Protein AF-A0A2V8GB96-F1 (afdb_monomer_lite)

Sequence (149 aa):
MPDVRNLPKARPFSWSTYTLVPAAGQRVFTERVGASAFRPGTLGNVGWKGDELVAFRLHLPSRINFHNARQFDTNEPRSVERGNILTWEQRLTDRLDGVPVEIQVRMDCESILYRTLWLFAGAFTAAVLVLGLLTWLTVRRGARAEQQT

Structure (mmCIF, N/CA/C/O backbone):
data_AF-A0A2V8GB96-F1
#
_entry.id   AF-A0A2V8GB96-F1
#
loop_
_atom_site.group_PDB
_atom_site.id
_atom_site.type_symbol
_atom_site.label_atom_id
_atom_site.label_alt_id
_atom_site.label_comp_id
_atom_site.label_asym_id
_atom_site.label_entity_id
_atom_site.label_seq_id
_atom_site.pdbx_PDB_ins_code
_atom_site.Cartn_x
_atom_site.Cartn_y
_atom_site.Cartn_z
_atom_site.occupancy
_atom_site.B_iso_or_equiv
_atom_site.auth_seq_id
_atom_site.auth_comp_id
_atom_site.auth_asym_id
_atom_site.auth_atom_id
_atom_site.pdbx_PDB_model_num
ATOM 1 N N . MET A 1 1 ? -4.490 -23.177 -8.673 1.00 58.25 1 MET A N 1
ATOM 2 C CA . MET A 1 1 ? -3.282 -23.063 -7.824 1.00 58.25 1 MET A CA 1
ATOM 3 C C . MET A 1 1 ? -3.754 -22.790 -6.396 1.00 58.25 1 MET A C 1
ATOM 5 O O . MET A 1 1 ? -4.369 -21.750 -6.209 1.00 58.25 1 MET A O 1
ATOM 9 N N . PRO A 1 2 ? -3.586 -23.706 -5.427 1.00 77.81 2 PRO A N 1
ATOM 10 C CA . PRO A 1 2 ? -4.154 -23.539 -4.080 1.00 77.81 2 PRO A CA 1
ATOM 11 C C . PRO A 1 2 ? -3.315 -22.651 -3.139 1.00 77.81 2 PRO A C 1
ATOM 13 O O . PRO A 1 2 ? -3.837 -22.174 -2.139 1.00 77.81 2 PRO A O 1
ATOM 16 N N . ASP A 1 3 ? -2.038 -22.395 -3.457 1.00 81.88 3 ASP A N 1
ATOM 17 C CA . ASP A 1 3 ? -1.143 -21.529 -2.672 1.00 81.88 3 ASP A CA 1
ATOM 18 C C . ASP A 1 3 ? -0.570 -20.403 -3.544 1.00 81.88 3 ASP A C 1
ATOM 20 O O . ASP A 1 3 ? 0.180 -20.654 -4.494 1.00 81.88 3 ASP A O 1
ATOM 24 N N . VAL A 1 4 ? -0.905 -19.158 -3.196 1.00 76.00 4 VAL A N 1
ATOM 25 C CA . VAL A 1 4 ? -0.473 -17.947 -3.910 1.00 76.00 4 VAL A CA 1
ATOM 26 C C . VAL A 1 4 ? 1.042 -17.730 -3.848 1.00 76.00 4 VAL A C 1
ATOM 28 O O . VAL A 1 4 ? 1.617 -17.139 -4.755 1.00 76.00 4 VAL A O 1
ATOM 31 N N . ARG A 1 5 ? 1.735 -18.279 -2.843 1.00 80.25 5 ARG A N 1
ATOM 32 C CA . ARG A 1 5 ? 3.202 -18.176 -2.730 1.00 80.25 5 ARG A CA 1
ATOM 33 C C . ARG A 1 5 ? 3.927 -18.929 -3.843 1.00 80.25 5 ARG A C 1
ATOM 35 O O . ARG A 1 5 ? 5.084 -18.648 -4.133 1.00 80.25 5 ARG A O 1
ATOM 42 N N . ASN A 1 6 ? 3.248 -19.878 -4.486 1.00 84.62 6 ASN A N 1
ATOM 43 C CA . ASN A 1 6 ? 3.773 -20.592 -5.644 1.00 84.62 6 ASN A CA 1
ATOM 44 C C . ASN A 1 6 ? 3.426 -19.908 -6.971 1.00 84.62 6 ASN A C 1
ATOM 46 O O . ASN A 1 6 ? 3.920 -20.351 -8.004 1.00 84.62 6 ASN A O 1
ATOM 50 N N . LEU A 1 7 ? 2.608 -18.849 -6.966 1.00 81.88 7 LEU A N 1
ATOM 51 C CA . LEU A 1 7 ? 2.190 -18.138 -8.174 1.00 81.88 7 LEU A CA 1
ATOM 52 C C . LEU A 1 7 ? 3.385 -17.675 -9.031 1.00 81.88 7 LEU A C 1
ATOM 54 O O . LEU A 1 7 ? 3.365 -17.975 -10.223 1.00 81.88 7 LEU A O 1
ATOM 58 N N . PRO A 1 8 ? 4.476 -17.113 -8.464 1.00 83.69 8 PRO A N 1
ATOM 59 C CA . PRO A 1 8 ? 5.646 -16.708 -9.252 1.00 83.69 8 PRO A CA 1
ATOM 60 C C . PRO A 1 8 ? 6.369 -17.863 -9.965 1.00 83.69 8 PRO A C 1
ATOM 62 O O . PRO A 1 8 ? 7.159 -17.635 -10.875 1.00 83.69 8 PRO A O 1
ATOM 65 N N . LYS A 1 9 ? 6.117 -19.124 -9.581 1.00 83.62 9 LYS A N 1
ATOM 66 C CA . LYS A 1 9 ? 6.691 -20.298 -10.264 1.00 83.62 9 LYS A CA 1
ATOM 67 C C . LYS A 1 9 ? 6.008 -20.585 -11.603 1.00 83.62 9 LYS A C 1
ATOM 69 O O . LYS A 1 9 ? 6.571 -21.290 -12.437 1.00 83.62 9 LYS A O 1
ATOM 74 N N . ALA A 1 10 ? 4.799 -20.072 -11.820 1.00 83.88 10 ALA A N 1
ATOM 75 C CA . ALA A 1 10 ? 4.111 -20.193 -13.095 1.00 83.88 10 ALA A CA 1
ATOM 76 C C . ALA A 1 10 ? 4.606 -19.103 -14.059 1.00 83.88 10 ALA A C 1
ATOM 78 O O . ALA A 1 10 ? 4.584 -17.922 -13.724 1.00 83.88 10 ALA A O 1
ATOM 79 N N . ARG A 1 11 ? 4.992 -19.489 -15.284 1.00 81.00 11 ARG A N 1
ATOM 80 C CA . ARG A 1 11 ? 5.487 -18.573 -16.335 1.00 81.00 11 ARG A CA 1
ATOM 81 C C . ARG A 1 11 ? 4.690 -17.266 -16.512 1.00 81.00 11 ARG A C 1
ATOM 83 O O . ARG A 1 11 ? 5.333 -16.228 -16.610 1.00 81.00 11 ARG A O 1
ATOM 90 N N . PRO A 1 12 ? 3.341 -17.247 -16.541 1.00 81.25 12 PRO A N 1
ATOM 91 C CA . PRO A 1 12 ? 2.607 -15.987 -16.708 1.00 81.25 12 PRO A CA 1
ATOM 92 C C . PRO A 1 12 ? 2.720 -15.021 -15.516 1.00 81.25 12 PRO A C 1
ATOM 94 O O . PRO A 1 12 ? 2.367 -13.856 -15.656 1.00 81.25 12 PRO A O 1
ATOM 97 N N . PHE A 1 13 ? 3.214 -15.475 -14.361 1.00 81.50 13 PHE A N 1
ATOM 98 C CA . PHE A 1 13 ? 3.323 -14.691 -13.126 1.00 81.50 13 PHE A CA 1
ATOM 99 C C . PHE A 1 13 ? 4.760 -14.601 -12.591 1.00 81.50 13 PHE A C 1
ATOM 101 O O . PHE A 1 13 ? 4.992 -14.008 -11.542 1.00 81.50 13 PHE A O 1
ATOM 108 N N . SER A 1 14 ? 5.747 -15.153 -13.305 1.00 83.44 14 SER A N 1
ATOM 109 C CA . SER A 1 14 ? 7.155 -15.135 -12.882 1.00 83.44 14 SER A CA 1
ATOM 110 C C . SER A 1 14 ? 7.802 -13.752 -12.946 1.00 83.44 14 SER A C 1
ATOM 112 O O . SER A 1 14 ? 8.946 -13.580 -12.536 1.00 83.44 14 SER A O 1
ATOM 114 N N . TRP A 1 15 ? 7.081 -12.764 -13.473 1.00 84.25 15 TRP A N 1
ATOM 115 C CA . TRP A 1 15 ? 7.497 -11.368 -13.524 1.00 84.25 15 TRP A CA 1
ATOM 116 C C . TRP A 1 15 ? 7.315 -10.643 -12.183 1.00 84.25 15 TRP A C 1
ATOM 118 O O . TRP A 1 15 ? 7.710 -9.488 -12.079 1.00 84.25 15 TRP A O 1
ATOM 128 N N . SER A 1 16 ? 6.751 -11.285 -11.157 1.00 86.62 16 SER A N 1
ATOM 129 C CA . SER A 1 16 ? 6.484 -10.661 -9.857 1.00 86.62 16 SER A CA 1
ATOM 1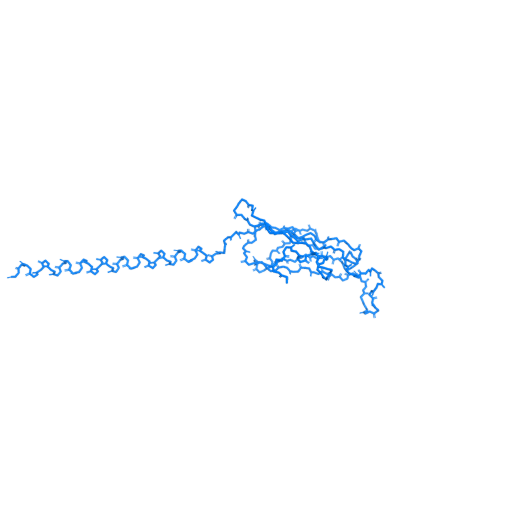30 C C . SER A 1 16 ? 6.621 -11.660 -8.712 1.00 86.62 16 SER A C 1
ATOM 132 O O . SER A 1 16 ? 6.056 -12.751 -8.781 1.00 86.62 16 SER A O 1
ATOM 134 N N . THR A 1 17 ? 7.306 -11.274 -7.637 1.00 88.56 17 THR A N 1
ATOM 135 C CA . THR A 1 17 ? 7.428 -12.082 -6.413 1.00 88.56 17 THR A CA 1
ATOM 136 C C . THR A 1 17 ? 6.917 -11.297 -5.216 1.00 88.56 17 THR A C 1
ATOM 138 O O . THR A 1 17 ? 7.246 -10.124 -5.070 1.00 88.56 17 THR A O 1
ATOM 141 N N . TYR A 1 18 ? 6.164 -11.959 -4.338 1.00 88.75 18 TYR A N 1
ATOM 142 C CA . TYR A 1 18 ? 5.486 -11.337 -3.203 1.00 88.75 18 TYR A CA 1
ATOM 143 C C . TYR A 1 18 ? 5.791 -12.087 -1.913 1.00 88.75 18 TYR A C 1
ATOM 145 O O . TYR A 1 18 ? 5.770 -13.321 -1.887 1.00 88.75 18 TYR A O 1
ATOM 153 N N . THR A 1 19 ? 5.981 -11.357 -0.821 1.00 89.69 19 THR A N 1
ATOM 154 C CA . THR A 1 19 ? 6.044 -11.928 0.525 1.00 89.69 19 THR A CA 1
ATOM 155 C C . THR A 1 19 ? 5.279 -11.061 1.511 1.00 89.69 19 THR A C 1
ATOM 157 O O . THR A 1 19 ? 5.302 -9.834 1.443 1.00 89.69 19 THR A O 1
ATOM 160 N N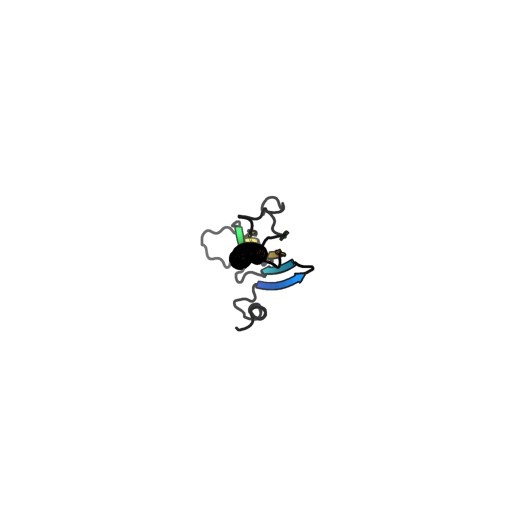 . LEU A 1 20 ? 4.610 -11.718 2.457 1.00 88.31 20 LEU A N 1
ATOM 161 C CA . LEU A 1 20 ? 3.905 -11.078 3.557 1.00 88.31 20 LEU A CA 1
ATOM 162 C C . LEU A 1 20 ? 4.342 -11.747 4.856 1.00 88.31 20 LEU A C 1
ATOM 164 O O . LEU A 1 20 ? 3.972 -12.892 5.123 1.00 88.31 20 LEU A O 1
ATOM 168 N N . VAL A 1 21 ? 5.139 -11.044 5.655 1.00 90.06 21 VAL A N 1
ATOM 169 C CA . VAL A 1 21 ? 5.731 -11.588 6.883 1.00 90.06 21 VAL A CA 1
ATOM 170 C C . VAL A 1 21 ? 5.285 -10.787 8.108 1.00 90.06 21 VAL A C 1
ATOM 172 O O . VAL A 1 21 ? 5.109 -9.571 8.020 1.00 90.06 21 VAL A O 1
ATOM 175 N N . PRO A 1 22 ? 5.046 -11.439 9.257 1.00 87.75 22 PRO A N 1
ATOM 176 C CA . PRO A 1 22 ? 4.854 -10.732 10.518 1.00 87.75 22 PRO A CA 1
ATOM 177 C C . PRO A 1 22 ? 6.183 -10.134 11.005 1.00 87.75 22 PRO A C 1
ATOM 179 O O . PRO A 1 22 ? 7.219 -10.791 10.933 1.00 87.75 22 PRO A O 1
ATOM 182 N N . ALA A 1 23 ? 6.154 -8.909 11.530 1.00 85.31 23 ALA A N 1
ATOM 183 C CA . ALA A 1 23 ? 7.303 -8.253 12.151 1.00 85.31 23 ALA A CA 1
ATOM 184 C C . ALA A 1 23 ? 6.846 -7.346 13.303 1.00 85.31 23 ALA A C 1
ATOM 186 O O . ALA A 1 23 ? 6.180 -6.345 13.063 1.00 85.31 23 ALA A O 1
ATOM 187 N N . ALA A 1 24 ? 7.204 -7.690 14.545 1.00 79.69 24 ALA A N 1
ATOM 188 C CA . ALA A 1 24 ? 7.009 -6.849 15.738 1.00 79.69 24 ALA A CA 1
ATOM 189 C C . ALA A 1 24 ? 5.606 -6.198 15.865 1.00 79.69 24 ALA A C 1
ATOM 191 O O . ALA A 1 24 ? 5.486 -5.001 16.105 1.00 79.69 24 ALA A O 1
ATOM 192 N N . GLY A 1 25 ? 4.534 -6.977 15.666 1.00 80.00 25 GLY A N 1
ATOM 193 C CA . GLY A 1 25 ? 3.148 -6.480 15.736 1.00 80.00 25 GLY A CA 1
ATOM 194 C C . GLY A 1 25 ? 2.612 -5.843 14.445 1.00 80.00 25 GLY A C 1
ATOM 195 O O . GLY A 1 25 ? 1.439 -5.489 14.383 1.00 80.00 25 GLY A O 1
ATOM 196 N N . GLN A 1 26 ? 3.428 -5.767 13.393 1.00 85.75 26 GLN A N 1
ATOM 197 C CA . GLN A 1 26 ? 3.069 -5.288 12.057 1.00 85.75 26 GLN A CA 1
ATOM 198 C C . GLN A 1 26 ? 3.157 -6.415 11.018 1.00 85.75 26 GLN A C 1
ATOM 200 O O . GLN A 1 26 ? 3.739 -7.479 11.253 1.00 85.75 26 GLN A O 1
ATOM 205 N N . ARG A 1 27 ? 2.599 -6.175 9.832 1.00 89.31 27 ARG A N 1
ATOM 206 C CA . ARG A 1 27 ? 2.832 -6.975 8.628 1.00 89.31 27 ARG A CA 1
ATOM 207 C C . ARG A 1 27 ? 3.733 -6.207 7.676 1.00 89.31 27 ARG A C 1
ATOM 209 O O . ARG A 1 27 ? 3.449 -5.061 7.339 1.00 89.31 27 ARG A O 1
ATOM 216 N N . VAL A 1 28 ? 4.793 -6.858 7.213 1.00 92.62 28 VAL A N 1
ATOM 217 C CA . VAL A 1 28 ? 5.659 -6.343 6.153 1.00 92.62 28 VAL A CA 1
ATOM 218 C C . VAL A 1 28 ? 5.266 -7.029 4.860 1.00 92.62 28 VAL A C 1
ATOM 220 O O . VAL A 1 28 ? 5.398 -8.248 4.728 1.00 92.62 28 VAL A O 1
ATOM 223 N N . PHE A 1 29 ? 4.757 -6.237 3.929 1.00 91.50 29 PHE A N 1
ATOM 224 C CA . PHE A 1 29 ? 4.523 -6.638 2.557 1.00 91.50 29 PHE A CA 1
ATOM 225 C C . PHE A 1 29 ? 5.701 -6.180 1.705 1.00 91.50 29 PHE A C 1
ATOM 227 O O . PHE A 1 29 ? 6.072 -5.004 1.727 1.00 91.50 29 PHE A O 1
ATOM 234 N N . THR A 1 30 ? 6.281 -7.107 0.954 1.00 93.00 30 THR A N 1
ATOM 235 C CA . THR A 1 30 ? 7.278 -6.793 -0.064 1.00 93.00 30 THR A CA 1
ATOM 236 C C . THR A 1 30 ? 6.899 -7.447 -1.376 1.00 93.00 30 THR A C 1
ATOM 238 O O . THR A 1 30 ? 6.578 -8.635 -1.420 1.00 93.00 30 THR A O 1
ATOM 241 N N . GLU A 1 31 ? 6.972 -6.667 -2.442 1.00 92.31 31 GLU A N 1
ATOM 242 C CA . GLU A 1 31 ? 6.788 -7.114 -3.810 1.00 92.31 31 GLU A CA 1
ATOM 243 C C . GLU A 1 31 ? 7.995 -6.676 -4.635 1.00 92.31 31 GLU A C 1
ATOM 245 O O . GLU A 1 31 ? 8.470 -5.547 -4.533 1.00 92.31 31 GLU A O 1
ATOM 250 N N . ARG A 1 32 ? 8.509 -7.591 -5.451 1.00 91.81 32 ARG A N 1
ATOM 251 C CA . ARG A 1 32 ? 9.530 -7.293 -6.448 1.00 91.81 32 ARG A CA 1
ATOM 252 C C . ARG A 1 32 ? 8.941 -7.562 -7.817 1.00 91.81 32 ARG A C 1
ATOM 254 O O . ARG A 1 32 ? 8.731 -8.721 -8.181 1.00 91.81 32 ARG A O 1
ATOM 261 N N . VAL A 1 33 ? 8.713 -6.495 -8.569 1.00 90.00 33 VAL A N 1
ATOM 262 C CA . VAL A 1 33 ? 8.332 -6.574 -9.977 1.00 90.00 33 VAL A CA 1
ATOM 263 C C . VAL A 1 33 ? 9.618 -6.717 -10.784 1.00 90.00 33 VAL A C 1
ATOM 265 O O . VAL A 1 33 ? 10.459 -5.822 -10.796 1.00 90.00 33 VAL A O 1
ATOM 268 N N . GLY A 1 34 ? 9.804 -7.879 -11.400 1.00 85.50 34 GLY A N 1
ATOM 269 C CA . GLY A 1 34 ? 10.948 -8.214 -12.239 1.00 85.50 34 GLY A CA 1
ATOM 270 C C . GLY A 1 34 ? 10.852 -7.633 -13.649 1.00 85.50 34 GLY A C 1
ATOM 271 O O . GLY A 1 34 ? 10.014 -6.781 -13.948 1.00 85.50 34 GLY A O 1
ATOM 272 N N . ALA A 1 35 ? 11.723 -8.111 -14.539 1.00 83.88 35 ALA A N 1
ATOM 273 C CA . ALA A 1 35 ? 11.832 -7.608 -15.905 1.00 83.88 35 ALA A CA 1
ATOM 274 C C . ALA A 1 35 ? 10.513 -7.700 -16.692 1.00 83.88 35 ALA A C 1
ATOM 276 O O . ALA A 1 35 ? 9.623 -8.498 -16.384 1.00 83.88 35 ALA A O 1
ATOM 277 N N . SER A 1 36 ? 10.368 -6.830 -17.690 1.00 81.12 36 SER A N 1
ATOM 278 C CA . SER A 1 36 ? 9.185 -6.816 -18.541 1.00 81.12 36 SER A CA 1
ATOM 279 C C . SER A 1 36 ? 9.194 -8.054 -19.430 1.00 81.12 36 SER A C 1
ATOM 281 O O . SER A 1 36 ? 10.252 -8.536 -19.833 1.00 81.12 36 SER A O 1
ATOM 283 N N . ALA A 1 37 ? 8.008 -8.572 -19.753 1.00 76.31 37 ALA A N 1
ATOM 284 C CA . ALA A 1 37 ? 7.882 -9.597 -20.787 1.00 76.31 37 ALA A CA 1
ATOM 285 C C . ALA A 1 37 ? 8.262 -9.045 -22.177 1.00 76.31 37 ALA A C 1
ATOM 287 O O . ALA A 1 37 ? 8.660 -9.804 -23.059 1.00 76.31 37 ALA A O 1
ATOM 288 N N . PHE A 1 38 ? 8.160 -7.725 -22.351 1.00 75.25 38 PHE A N 1
ATOM 289 C CA . PHE A 1 38 ? 8.532 -6.998 -23.559 1.00 75.25 38 PHE A CA 1
ATOM 290 C C . PHE A 1 38 ? 9.912 -6.357 -23.413 1.00 75.25 38 PHE A C 1
ATOM 292 O O . PHE A 1 38 ? 10.287 -5.920 -22.328 1.00 75.25 38 PHE A O 1
ATOM 299 N N . ARG A 1 39 ? 10.646 -6.283 -24.524 1.00 74.81 39 ARG A N 1
ATOM 300 C CA . ARG A 1 39 ? 11.986 -5.683 -24.609 1.00 74.81 39 ARG A CA 1
ATOM 301 C C . ARG A 1 39 ? 11.941 -4.319 -25.308 1.00 74.81 39 ARG A C 1
ATOM 303 O O . ARG A 1 39 ? 10.982 -4.057 -26.047 1.00 74.81 39 ARG A O 1
ATOM 310 N N . PRO A 1 40 ? 12.972 -3.475 -25.154 1.00 70.94 40 PRO A N 1
ATOM 311 C CA . PRO A 1 40 ? 13.082 -2.237 -25.919 1.00 70.94 40 PRO A CA 1
ATOM 312 C C . PRO A 1 40 ? 12.974 -2.529 -27.423 1.00 70.94 40 PRO A C 1
ATOM 314 O O . PRO A 1 40 ? 13.514 -3.523 -27.908 1.00 70.94 40 PRO A O 1
ATOM 317 N N . GLY A 1 41 ? 12.206 -1.719 -28.154 1.00 70.06 41 GLY A N 1
ATOM 318 C CA . GLY A 1 41 ? 11.977 -1.901 -29.595 1.00 70.06 41 GLY A CA 1
ATOM 319 C C . GLY A 1 41 ? 10.972 -2.995 -29.989 1.00 70.06 41 GLY A C 1
ATOM 320 O O . GLY A 1 41 ? 10.678 -3.136 -31.171 1.00 70.06 41 GLY A O 1
ATOM 321 N N . THR A 1 42 ? 10.405 -3.749 -29.036 1.00 71.31 42 THR A N 1
ATOM 322 C CA . THR A 1 42 ? 9.309 -4.709 -29.323 1.00 71.31 42 THR A CA 1
ATOM 323 C C . THR A 1 42 ? 7.920 -4.074 -29.307 1.00 71.31 42 THR A C 1
ATOM 325 O O . THR A 1 42 ? 6.941 -4.711 -29.694 1.00 71.31 42 THR A O 1
ATOM 328 N N . LEU A 1 43 ? 7.826 -2.818 -28.868 1.00 71.25 43 LEU A N 1
ATOM 329 C CA . LEU A 1 43 ? 6.603 -2.040 -28.969 1.00 71.25 43 LEU A CA 1
ATOM 330 C C . LEU A 1 43 ? 6.354 -1.712 -30.444 1.00 71.25 43 LEU A C 1
ATOM 332 O O . LEU A 1 43 ? 7.215 -1.141 -31.110 1.00 71.25 43 LEU A O 1
ATOM 336 N N . GLY A 1 44 ? 5.177 -2.079 -30.957 1.00 67.75 44 GLY A N 1
ATOM 337 C CA . GLY A 1 44 ? 4.737 -1.627 -32.276 1.00 67.75 44 GLY A CA 1
ATOM 338 C C . GLY A 1 44 ? 4.679 -0.098 -32.334 1.00 67.75 44 GLY A C 1
ATOM 339 O O . GLY A 1 44 ? 4.667 0.563 -31.296 1.00 67.75 44 GLY A O 1
ATOM 340 N N . ASN A 1 45 ? 4.626 0.477 -33.537 1.00 70.12 45 ASN A N 1
ATOM 341 C CA . ASN A 1 45 ? 4.555 1.928 -33.724 1.00 70.12 45 ASN A CA 1
ATOM 342 C C . ASN A 1 45 ? 3.176 2.476 -33.296 1.00 70.12 45 ASN A C 1
ATOM 344 O O . ASN A 1 45 ? 2.330 2.799 -34.123 1.00 70.12 45 ASN A O 1
ATOM 348 N N . VAL A 1 46 ? 2.934 2.513 -31.984 1.00 78.12 46 VAL A N 1
ATOM 349 C CA . VAL A 1 46 ? 1.695 2.971 -31.336 1.00 78.12 46 VAL A CA 1
ATOM 350 C C . VAL A 1 46 ? 1.811 4.416 -30.838 1.00 78.12 46 VAL A C 1
ATOM 352 O O . VAL A 1 46 ? 0.994 4.872 -30.045 1.00 78.12 46 VAL A O 1
ATOM 355 N N . GLY A 1 47 ? 2.841 5.142 -31.287 1.00 79.56 47 GLY A N 1
ATOM 356 C CA . GLY A 1 47 ? 3.094 6.531 -30.902 1.00 79.56 47 GLY A CA 1
ATOM 357 C C . GLY A 1 47 ? 3.708 6.720 -29.510 1.00 79.56 47 GLY A C 1
ATOM 358 O O . GLY A 1 47 ? 3.814 7.859 -29.063 1.00 79.56 47 GLY A O 1
ATOM 359 N N . TRP A 1 48 ? 4.117 5.641 -28.832 1.00 84.00 48 TRP A N 1
ATOM 360 C CA . TRP A 1 48 ? 4.845 5.719 -27.561 1.00 84.00 48 TRP A CA 1
ATOM 361 C C . TRP A 1 48 ? 6.311 6.080 -27.793 1.00 84.00 48 TRP A C 1
ATOM 363 O O . TRP A 1 48 ? 6.949 5.559 -28.709 1.00 84.00 48 TRP A O 1
ATOM 373 N N . LYS A 1 49 ? 6.840 6.969 -26.955 1.00 80.25 49 LYS A N 1
ATOM 374 C CA . LYS A 1 49 ? 8.203 7.507 -27.053 1.00 80.25 49 LYS A CA 1
ATOM 375 C C . LYS A 1 49 ? 9.175 6.854 -26.071 1.00 80.25 49 LYS A C 1
ATOM 377 O O . LYS A 1 49 ? 10.379 6.980 -26.252 1.00 80.25 49 LYS A O 1
ATOM 382 N N . GLY A 1 50 ? 8.665 6.155 -25.059 1.00 80.56 50 GLY A N 1
ATOM 383 C CA . GLY A 1 50 ? 9.437 5.557 -23.969 1.00 80.56 50 GLY A CA 1
ATOM 384 C C . GLY A 1 50 ? 9.507 6.432 -22.712 1.00 80.56 50 GLY A C 1
ATOM 385 O O . GLY A 1 50 ? 9.766 5.912 -21.627 1.00 80.56 50 GLY A O 1
ATOM 386 N N . ASP A 1 51 ? 9.218 7.729 -22.837 1.00 86.31 51 ASP A N 1
ATOM 387 C CA . ASP A 1 51 ? 9.165 8.685 -21.722 1.00 86.31 51 ASP A CA 1
ATOM 388 C C . ASP A 1 51 ? 7.868 8.610 -20.907 1.00 86.31 51 ASP A C 1
ATOM 390 O O . ASP A 1 51 ? 7.708 9.327 -19.919 1.00 86.31 51 ASP A O 1
ATOM 394 N N . GLU A 1 52 ? 6.924 7.763 -21.316 1.00 90.19 52 GLU A N 1
ATOM 395 C CA . GLU A 1 52 ? 5.694 7.536 -20.574 1.00 90.19 52 GLU A CA 1
ATOM 396 C C . GLU A 1 52 ? 5.982 6.934 -19.195 1.00 90.19 52 GLU A C 1
ATOM 398 O O . GLU A 1 52 ? 6.931 6.172 -19.002 1.00 90.19 52 GLU A O 1
ATOM 403 N N . LEU A 1 53 ? 5.117 7.236 -18.228 1.00 92.31 53 LEU A N 1
ATOM 404 C CA . LEU A 1 53 ? 5.209 6.673 -16.888 1.00 92.31 53 LEU A CA 1
ATOM 405 C C . LEU A 1 53 ? 4.414 5.375 -16.786 1.00 92.31 53 LEU A C 1
ATOM 407 O O . LEU A 1 53 ? 3.240 5.299 -17.152 1.00 92.31 53 LEU A O 1
ATOM 411 N N . VAL A 1 54 ? 5.052 4.364 -16.210 1.00 91.44 54 VAL A N 1
ATOM 412 C CA . VAL A 1 54 ? 4.410 3.130 -15.769 1.00 91.44 54 VAL A CA 1
ATOM 413 C C . VAL A 1 54 ? 4.209 3.227 -14.266 1.00 91.44 54 VAL A C 1
ATOM 415 O O . VAL A 1 54 ? 5.178 3.332 -13.514 1.00 91.44 54 VAL A O 1
ATOM 418 N N . ALA A 1 55 ? 2.950 3.172 -13.834 1.00 92.88 55 ALA A N 1
ATOM 419 C CA . ALA A 1 55 ? 2.576 3.286 -12.432 1.00 92.88 55 ALA A CA 1
ATOM 420 C C . ALA A 1 55 ? 2.064 1.951 -11.871 1.00 92.88 55 ALA A C 1
ATOM 422 O O . ALA A 1 55 ? 1.124 1.355 -12.399 1.00 92.88 55 ALA A O 1
ATOM 423 N N . PHE A 1 56 ? 2.641 1.514 -10.755 1.00 92.06 56 PHE A N 1
ATOM 424 C CA . PHE A 1 56 ? 2.162 0.397 -9.949 1.00 92.06 56 PHE A CA 1
ATOM 425 C C . PHE A 1 56 ? 1.401 0.957 -8.760 1.00 92.06 56 PHE A C 1
ATOM 427 O O . PHE A 1 56 ? 1.998 1.507 -7.835 1.00 92.06 56 PHE A O 1
ATOM 434 N N . ARG A 1 57 ? 0.074 0.838 -8.797 1.00 93.44 57 ARG A N 1
ATOM 435 C CA . ARG A 1 57 ? -0.798 1.301 -7.721 1.00 93.44 57 ARG A CA 1
ATOM 436 C C . ARG A 1 57 ? -1.238 0.126 -6.859 1.00 93.44 57 ARG A C 1
ATOM 438 O O . ARG A 1 57 ? -1.862 -0.808 -7.354 1.00 93.44 57 ARG A O 1
ATOM 445 N N . LEU A 1 58 ? -0.965 0.210 -5.564 1.00 92.25 58 LEU A N 1
ATOM 446 C CA . LEU A 1 58 ? -1.344 -0.786 -4.574 1.00 92.25 58 LEU A CA 1
ATOM 447 C C . LEU A 1 58 ? -2.357 -0.191 -3.599 1.00 92.25 58 LEU A C 1
ATOM 449 O O . LEU A 1 58 ? -2.106 0.846 -2.985 1.00 92.25 58 LEU A O 1
ATOM 453 N N . HIS A 1 59 ? -3.488 -0.871 -3.437 1.00 92.06 59 HIS A N 1
ATOM 454 C CA . HIS A 1 59 ? -4.493 -0.538 -2.435 1.00 92.06 59 HIS A CA 1
ATOM 455 C C . HIS A 1 59 ? -4.372 -1.499 -1.254 1.00 92.06 59 HIS A C 1
ATOM 457 O O . HIS A 1 59 ? -4.520 -2.712 -1.417 1.00 92.06 59 HIS A O 1
ATOM 463 N N . LEU A 1 60 ? -4.134 -0.961 -0.060 1.00 88.75 60 LEU A N 1
ATOM 464 C CA . LEU A 1 60 ? -3.926 -1.758 1.143 1.00 88.75 60 LEU A CA 1
ATOM 465 C C . LEU A 1 60 ? -5.156 -1.718 2.063 1.00 88.75 60 LEU A C 1
ATOM 467 O O . LEU A 1 60 ? -5.796 -0.676 2.212 1.00 88.75 60 LEU A O 1
ATOM 471 N N . PRO A 1 61 ? -5.517 -2.848 2.697 1.00 84.69 61 PRO A N 1
ATOM 472 C CA . PRO A 1 61 ? -6.702 -2.938 3.552 1.00 84.69 61 PRO A CA 1
ATOM 473 C C . PRO A 1 61 ? -6.461 -2.457 4.995 1.00 84.69 61 PRO A C 1
ATOM 475 O O . PRO A 1 61 ? -7.348 -2.591 5.835 1.00 84.69 61 PRO A O 1
ATOM 478 N N . SER A 1 62 ? -5.266 -1.951 5.312 1.00 84.50 62 SER A N 1
ATOM 479 C CA . SER A 1 62 ? -4.854 -1.581 6.670 1.00 84.50 62 SER A CA 1
ATOM 480 C C . SER A 1 62 ? -4.073 -0.268 6.675 1.00 84.50 62 SER A C 1
ATOM 482 O O . SER A 1 62 ? -3.629 0.212 5.628 1.00 84.50 62 SER A O 1
ATOM 484 N N . ARG A 1 63 ? -3.904 0.309 7.867 1.00 86.38 63 ARG A N 1
ATOM 485 C CA . ARG A 1 63 ? -3.119 1.525 8.076 1.00 86.38 63 ARG A CA 1
ATOM 486 C C . ARG A 1 63 ? -1.662 1.274 7.696 1.00 86.38 63 ARG A C 1
ATOM 488 O O . ARG A 1 63 ? -1.052 0.300 8.136 1.00 86.38 63 ARG A O 1
ATOM 495 N N . ILE A 1 64 ? -1.114 2.178 6.891 1.00 89.88 64 ILE A N 1
ATOM 496 C CA . ILE A 1 64 ? 0.275 2.142 6.435 1.00 89.88 64 ILE A CA 1
ATOM 497 C C . ILE A 1 64 ? 1.135 2.920 7.429 1.00 89.88 64 ILE A C 1
ATOM 499 O O . ILE A 1 64 ? 0.889 4.099 7.677 1.00 89.88 64 ILE A O 1
ATOM 503 N N . ASN A 1 65 ? 2.156 2.263 7.973 1.00 90.19 65 ASN A N 1
ATOM 504 C CA . ASN A 1 65 ? 3.107 2.866 8.909 1.00 90.19 65 ASN A CA 1
ATOM 505 C C . ASN A 1 65 ? 4.420 3.260 8.227 1.00 90.19 65 ASN A C 1
ATOM 507 O O . ASN A 1 65 ? 5.103 4.174 8.677 1.00 90.19 65 ASN A O 1
ATOM 511 N N . PHE A 1 66 ? 4.788 2.558 7.155 1.00 92.25 66 PHE A N 1
ATOM 512 C CA . PHE A 1 66 ? 5.983 2.840 6.366 1.00 92.25 66 PHE A CA 1
ATOM 513 C C . PHE A 1 66 ? 5.797 2.358 4.932 1.00 92.25 66 PHE A C 1
ATOM 515 O O . PHE A 1 66 ? 5.208 1.299 4.715 1.00 92.25 66 PHE A O 1
ATOM 522 N N . HIS A 1 67 ? 6.377 3.074 3.972 1.00 94.44 67 HIS A N 1
ATOM 523 C CA . HIS A 1 67 ? 6.547 2.607 2.602 1.00 94.44 67 HIS A CA 1
ATOM 524 C C . HIS A 1 67 ? 7.810 3.193 1.969 1.00 94.44 67 HIS A C 1
ATOM 526 O O . HIS A 1 67 ? 8.306 4.233 2.398 1.00 94.44 67 HIS A O 1
ATOM 532 N N . ASN A 1 68 ? 8.301 2.554 0.909 1.00 95.25 68 ASN A N 1
ATOM 533 C CA . ASN A 1 68 ? 9.446 3.041 0.136 1.00 95.25 68 ASN A CA 1
ATOM 534 C C . ASN A 1 68 ? 9.060 3.816 -1.142 1.00 95.25 68 ASN A C 1
ATOM 536 O O . ASN A 1 68 ? 9.948 4.161 -1.914 1.00 95.25 68 ASN A O 1
ATOM 540 N N . ALA A 1 69 ? 7.769 4.085 -1.382 1.00 93.44 69 ALA A N 1
ATOM 541 C CA . ALA A 1 69 ? 7.322 4.855 -2.548 1.00 93.44 69 ALA A CA 1
ATOM 542 C C . ALA A 1 69 ? 7.915 6.276 -2.569 1.00 93.44 69 ALA A C 1
ATOM 544 O O . ALA A 1 69 ? 7.855 7.006 -1.573 1.00 93.44 69 ALA A O 1
ATOM 545 N N . ARG A 1 70 ? 8.453 6.663 -3.727 1.00 92.25 70 ARG A N 1
ATOM 546 C CA . ARG A 1 70 ? 9.091 7.957 -3.991 1.00 92.25 70 ARG A CA 1
ATOM 547 C C . ARG A 1 70 ? 8.384 8.657 -5.145 1.00 92.25 70 ARG A C 1
ATOM 549 O O . ARG A 1 70 ? 7.811 8.001 -6.012 1.00 92.25 70 ARG A O 1
ATOM 556 N N . GLN A 1 71 ? 8.399 9.982 -5.137 1.00 90.19 71 GLN A N 1
ATOM 557 C CA . GLN A 1 71 ? 7.963 10.773 -6.282 1.00 90.19 71 GLN A CA 1
ATOM 558 C C . GLN A 1 71 ? 8.977 10.629 -7.417 1.00 90.19 71 GLN A C 1
ATOM 560 O O . GLN A 1 71 ? 10.179 10.699 -7.171 1.00 90.19 71 GLN A O 1
ATOM 565 N N . PHE A 1 72 ? 8.489 10.452 -8.644 1.00 87.94 72 PHE A N 1
ATOM 566 C CA . PHE A 1 72 ? 9.343 10.239 -9.808 1.00 87.94 72 PHE A CA 1
ATOM 567 C C . PHE A 1 72 ? 10.265 11.438 -10.102 1.00 87.94 72 PHE A C 1
ATOM 569 O O . PHE A 1 72 ? 11.464 11.250 -10.280 1.00 87.94 72 PHE A O 1
ATOM 576 N N . ASP A 1 73 ? 9.733 12.664 -10.080 1.00 87.50 73 ASP A N 1
ATOM 577 C CA . ASP A 1 73 ? 10.497 13.860 -10.470 1.00 87.50 73 ASP A CA 1
ATOM 578 C C . ASP A 1 73 ? 11.467 14.359 -9.388 1.00 87.50 73 ASP A C 1
ATOM 580 O O . ASP A 1 73 ? 12.548 14.857 -9.693 1.00 87.50 73 ASP A O 1
ATOM 584 N N . THR A 1 74 ? 11.079 14.257 -8.115 1.00 89.31 74 THR A N 1
ATOM 585 C CA . THR A 1 74 ? 11.795 14.891 -6.991 1.00 89.31 74 THR A CA 1
ATOM 586 C C . THR A 1 74 ? 12.551 13.899 -6.113 1.00 89.31 74 THR A C 1
ATOM 588 O O . THR A 1 74 ? 13.355 14.312 -5.283 1.00 89.31 74 THR A O 1
ATOM 591 N N . ASN A 1 75 ? 12.295 12.594 -6.259 1.00 88.88 75 ASN A N 1
ATOM 592 C CA . ASN A 1 75 ? 12.797 11.536 -5.377 1.00 88.88 75 ASN A CA 1
ATOM 593 C C . ASN A 1 75 ? 12.463 11.745 -3.878 1.00 88.88 75 ASN A C 1
ATOM 595 O O . ASN A 1 75 ? 13.060 11.142 -2.978 1.00 88.88 75 ASN A O 1
ATOM 599 N N . GLU A 1 76 ? 11.466 12.576 -3.582 1.00 90.88 76 GLU A N 1
ATOM 600 C CA . GLU A 1 76 ? 10.971 12.774 -2.224 1.00 90.88 76 GLU A CA 1
ATOM 601 C C . GLU A 1 76 ? 10.043 11.626 -1.805 1.00 90.88 76 GLU A C 1
ATOM 603 O O . GLU A 1 76 ? 9.434 10.973 -2.664 1.00 90.88 76 GLU A O 1
ATOM 608 N N . PRO A 1 77 ? 9.902 11.339 -0.495 1.00 90.69 77 PRO A N 1
ATOM 609 C CA . PRO A 1 77 ? 8.892 10.408 -0.014 1.00 90.69 77 PRO A CA 1
ATOM 610 C C . PRO A 1 77 ? 7.510 10.807 -0.539 1.00 90.69 77 PRO A C 1
ATOM 612 O O . PRO A 1 77 ? 7.068 11.949 -0.396 1.00 90.69 77 PRO A O 1
ATOM 615 N N . ARG A 1 78 ? 6.817 9.863 -1.174 1.00 91.56 78 ARG A N 1
ATOM 616 C CA . ARG A 1 78 ? 5.463 10.105 -1.673 1.00 91.56 78 ARG A CA 1
ATOM 617 C C . ARG A 1 78 ? 4.466 10.105 -0.511 1.00 91.56 78 ARG A C 1
ATOM 619 O O . ARG A 1 78 ? 4.651 9.389 0.464 1.00 91.56 78 ARG A O 1
ATOM 626 N N . SER A 1 79 ? 3.406 10.902 -0.590 1.00 88.94 79 SER A N 1
ATOM 627 C CA . SER A 1 79 ? 2.312 10.828 0.382 1.00 88.94 79 SER A CA 1
ATOM 628 C C . SER A 1 79 ? 1.373 9.660 0.064 1.00 88.94 79 SER A C 1
ATOM 630 O O . SER A 1 79 ? 1.231 9.247 -1.086 1.00 88.94 79 SER A O 1
ATOM 632 N N . VAL A 1 80 ? 0.716 9.118 1.090 1.00 89.88 80 VAL A N 1
ATOM 633 C CA . VAL A 1 80 ? -0.278 8.053 0.915 1.00 89.88 80 VAL A CA 1
ATOM 634 C C . VAL A 1 80 ? -1.574 8.644 0.352 1.00 89.88 80 VAL A C 1
ATOM 636 O O . VAL A 1 80 ? -2.244 9.441 1.014 1.00 89.88 80 VAL A O 1
ATOM 639 N N . GLU A 1 81 ? -1.972 8.221 -0.846 1.00 87.62 81 GLU A N 1
ATOM 640 C CA . GLU A 1 81 ? -3.229 8.631 -1.474 1.00 87.62 81 GLU A CA 1
ATOM 641 C C . GLU A 1 81 ? -4.417 8.012 -0.716 1.00 87.62 81 GLU A C 1
ATOM 643 O O . GLU A 1 81 ? -4.437 6.815 -0.423 1.00 87.62 81 GLU A O 1
ATOM 648 N N . ARG A 1 82 ? -5.427 8.823 -0.369 1.00 83.88 82 ARG A N 1
ATOM 649 C CA . ARG A 1 82 ? -6.650 8.380 0.343 1.00 83.88 82 ARG A CA 1
ATOM 650 C C . ARG A 1 82 ? -6.398 7.580 1.639 1.00 83.88 82 ARG A C 1
ATOM 652 O O . ARG A 1 82 ? -7.284 6.874 2.109 1.00 83.88 82 ARG A O 1
ATOM 659 N N . GLY A 1 83 ? -5.208 7.705 2.231 1.00 83.19 83 GLY A N 1
ATOM 660 C CA . GLY A 1 83 ? -4.821 7.037 3.477 1.00 83.19 83 GLY A CA 1
ATOM 661 C C . GLY A 1 83 ? -4.468 5.550 3.354 1.00 83.19 83 GLY A C 1
ATOM 662 O O . GLY A 1 83 ? -4.045 4.961 4.349 1.00 83.19 83 GLY A O 1
ATOM 663 N N . ASN A 1 84 ? -4.602 4.938 2.172 1.00 87.62 84 ASN A N 1
ATOM 664 C CA . ASN A 1 84 ? -4.326 3.512 1.978 1.00 87.62 84 ASN A CA 1
ATOM 665 C C . ASN A 1 84 ? -3.891 3.099 0.556 1.00 87.62 84 ASN A C 1
ATOM 667 O O . ASN A 1 84 ? -3.773 1.902 0.279 1.00 87.62 84 ASN A O 1
ATOM 671 N N . ILE A 1 85 ? -3.661 4.054 -0.346 1.00 90.31 85 ILE A N 1
ATOM 672 C CA . ILE A 1 85 ? -3.192 3.807 -1.711 1.00 90.31 85 ILE A CA 1
ATOM 673 C C . ILE A 1 85 ? -1.762 4.321 -1.851 1.00 90.31 85 ILE A C 1
ATOM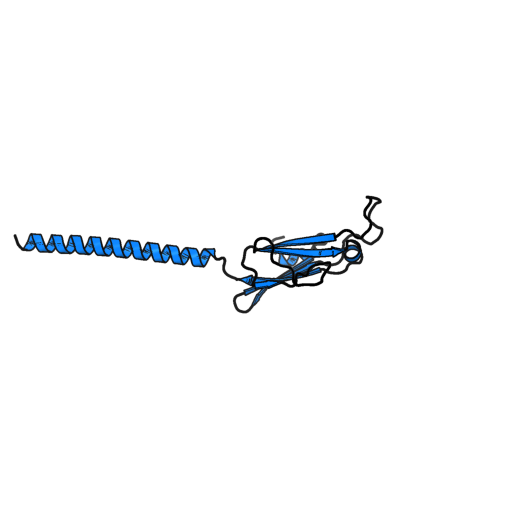 675 O O . ILE A 1 85 ? -1.436 5.434 -1.438 1.00 90.31 85 ILE A O 1
ATOM 679 N N . LEU A 1 86 ? -0.913 3.502 -2.460 1.00 94.38 86 LEU A N 1
ATOM 680 C CA . LEU A 1 86 ? 0.457 3.856 -2.804 1.00 94.38 86 LEU A CA 1
ATOM 681 C C . LEU A 1 86 ? 0.705 3.629 -4.285 1.00 94.38 86 LEU A C 1
ATOM 683 O O . LEU A 1 86 ? 0.201 2.664 -4.857 1.00 94.38 86 LEU A O 1
ATOM 687 N N . THR A 1 87 ? 1.510 4.503 -4.877 1.00 94.62 87 THR A N 1
ATOM 688 C CA . THR A 1 87 ? 1.826 4.475 -6.303 1.00 94.62 87 THR A CA 1
ATOM 689 C C . THR A 1 87 ? 3.342 4.551 -6.485 1.00 94.62 87 THR A C 1
ATOM 691 O O . THR A 1 87 ? 3.954 5.526 -6.046 1.00 94.62 87 THR A O 1
ATOM 694 N N . TRP A 1 88 ? 3.935 3.558 -7.148 1.00 94.69 88 TRP A N 1
ATOM 695 C CA . TRP A 1 88 ? 5.329 3.575 -7.608 1.00 94.69 88 TRP A CA 1
ATOM 696 C C . TRP A 1 88 ? 5.361 3.865 -9.099 1.00 94.69 88 TRP A C 1
ATOM 698 O O . TRP A 1 88 ? 4.594 3.270 -9.849 1.00 94.69 88 TRP A O 1
ATOM 708 N N . GLU A 1 89 ? 6.249 4.752 -9.527 1.00 94.00 89 GLU A N 1
ATOM 709 C CA . GLU A 1 89 ? 6.379 5.175 -10.920 1.00 94.00 89 GLU A CA 1
ATOM 710 C C . GLU A 1 89 ? 7.790 4.913 -11.429 1.00 94.00 89 GLU A C 1
ATOM 712 O O . GLU A 1 89 ? 8.763 5.047 -10.690 1.00 94.00 89 GLU A O 1
ATOM 717 N N . GLN A 1 90 ? 7.886 4.558 -12.703 1.00 92.44 90 GLN A N 1
ATOM 718 C CA . GLN A 1 90 ? 9.140 4.476 -13.445 1.00 92.44 90 GLN A CA 1
ATOM 719 C C . GLN A 1 90 ? 8.886 4.788 -14.919 1.00 92.44 90 GLN A C 1
ATOM 721 O O . GLN A 1 90 ? 7.744 4.668 -15.379 1.00 92.44 90 GLN A O 1
ATOM 726 N N . ARG A 1 91 ? 9.931 5.139 -15.678 1.00 91.62 91 ARG A N 1
ATOM 727 C CA . ARG A 1 91 ? 9.783 5.315 -17.128 1.00 91.62 91 ARG A CA 1
ATOM 728 C C . ARG A 1 91 ? 9.458 3.987 -17.798 1.00 91.62 91 ARG A C 1
ATOM 730 O O . ARG A 1 91 ? 9.872 2.912 -17.353 1.00 91.62 91 ARG A O 1
ATOM 737 N N . LEU A 1 92 ? 8.735 4.065 -18.907 1.00 90.06 92 LEU A N 1
ATOM 738 C CA . LEU A 1 92 ? 8.455 2.917 -19.750 1.00 90.06 92 LEU A CA 1
ATOM 739 C C . LEU A 1 92 ? 9.751 2.324 -20.315 1.00 90.06 92 LEU A C 1
ATOM 741 O O . LEU A 1 92 ? 9.870 1.101 -20.360 1.00 90.06 92 LEU A O 1
ATOM 745 N N . THR A 1 93 ? 10.735 3.152 -20.675 1.00 88.94 93 THR A N 1
ATOM 746 C CA . THR A 1 93 ? 12.075 2.675 -21.057 1.00 88.94 93 THR A CA 1
ATOM 747 C C . THR A 1 93 ? 12.709 1.826 -19.963 1.00 88.94 93 THR A C 1
ATOM 749 O O . THR A 1 93 ? 13.024 0.667 -20.215 1.00 88.94 93 THR A O 1
ATOM 752 N N . ASP A 1 94 ? 12.766 2.331 -18.729 1.00 89.62 94 ASP A N 1
ATOM 753 C CA . ASP A 1 94 ? 13.373 1.627 -17.591 1.00 89.62 94 ASP A CA 1
ATOM 754 C C . ASP A 1 94 ? 12.665 0.286 -17.337 1.00 89.62 94 ASP A C 1
ATOM 756 O O . ASP A 1 94 ? 13.291 -0.753 -17.107 1.00 89.62 94 ASP A O 1
ATOM 760 N N . ARG A 1 95 ? 11.329 0.272 -17.462 1.00 89.50 95 ARG A N 1
ATOM 761 C CA . ARG A 1 95 ? 10.523 -0.951 -17.362 1.00 89.50 95 ARG A CA 1
ATOM 762 C C . ARG A 1 95 ? 10.930 -1.989 -18.408 1.00 89.50 95 ARG A C 1
ATOM 764 O O . ARG A 1 95 ? 11.012 -3.175 -18.065 1.00 89.50 95 ARG A O 1
ATOM 771 N N . LEU A 1 96 ? 11.094 -1.567 -19.662 1.00 88.06 96 LEU A N 1
ATOM 772 C CA . LEU A 1 96 ? 11.448 -2.425 -20.799 1.00 88.06 96 LEU A CA 1
ATOM 773 C C . LEU A 1 96 ? 12.896 -2.909 -20.717 1.00 88.06 96 LEU A C 1
ATOM 775 O O . LEU A 1 96 ? 13.154 -4.066 -21.043 1.00 88.06 96 LEU A O 1
ATOM 779 N N . ASP A 1 97 ? 13.798 -2.076 -20.200 1.00 88.19 97 ASP A N 1
ATOM 780 C CA . ASP A 1 97 ? 15.189 -2.429 -19.890 1.00 88.19 97 ASP A CA 1
ATOM 781 C C . ASP A 1 97 ? 15.299 -3.421 -18.720 1.00 88.19 97 ASP A C 1
ATOM 783 O O . ASP A 1 97 ? 16.365 -3.965 -18.430 1.00 88.19 97 ASP A O 1
ATOM 787 N N . GLY A 1 98 ? 14.174 -3.721 -18.069 1.00 86.38 98 GLY A N 1
ATOM 788 C CA . GLY A 1 98 ? 14.081 -4.727 -17.024 1.00 86.38 98 GLY A CA 1
ATOM 789 C C . GLY A 1 98 ? 14.484 -4.214 -15.647 1.00 86.38 98 GLY A C 1
ATOM 790 O O . GLY A 1 98 ? 14.719 -5.034 -14.755 1.00 86.38 98 GLY A O 1
ATOM 791 N N . VAL A 1 99 ? 14.524 -2.891 -15.457 1.00 89.12 99 VAL A N 1
ATOM 792 C CA . VAL A 1 99 ? 14.730 -2.277 -14.145 1.00 89.12 99 VAL A CA 1
ATOM 793 C C . VAL A 1 99 ? 13.619 -2.761 -13.201 1.00 89.12 99 VAL A C 1
ATOM 795 O O . VAL A 1 99 ? 12.431 -2.672 -13.539 1.00 89.12 99 VAL A O 1
ATOM 798 N N . PRO A 1 100 ? 13.976 -3.359 -12.049 1.00 89.81 100 PRO A N 1
ATOM 799 C CA . PRO A 1 100 ? 12.994 -3.897 -11.125 1.00 89.81 100 PRO A CA 1
ATOM 800 C C . PRO A 1 100 ? 12.338 -2.785 -10.303 1.00 89.81 100 PRO A C 1
ATOM 802 O O . PRO A 1 100 ? 13.003 -1.836 -9.891 1.00 89.81 100 PRO A O 1
ATOM 805 N N . VAL A 1 101 ? 11.058 -2.964 -9.970 1.00 91.50 101 VAL A N 1
ATOM 806 C CA . VAL A 1 101 ? 10.370 -2.123 -8.978 1.00 91.50 101 VAL A CA 1
ATOM 807 C C . VAL A 1 101 ? 10.323 -2.870 -7.658 1.00 91.50 101 VAL A C 1
ATOM 809 O O . VAL A 1 101 ? 9.737 -3.952 -7.563 1.00 91.50 101 VAL A O 1
ATOM 812 N N . GLU A 1 102 ? 10.946 -2.289 -6.637 1.00 93.00 102 GLU A N 1
ATOM 813 C CA . GLU A 1 102 ? 10.869 -2.790 -5.270 1.00 93.00 102 GLU A CA 1
ATOM 814 C C . GLU A 1 102 ? 9.782 -2.050 -4.505 1.00 93.00 102 GLU A C 1
ATOM 816 O O . GLU A 1 102 ? 9.852 -0.845 -4.270 1.00 93.00 102 GLU A O 1
ATOM 821 N N . ILE A 1 103 ? 8.777 -2.800 -4.088 1.00 94.00 103 ILE A N 1
ATOM 822 C CA . ILE A 1 103 ? 7.645 -2.333 -3.310 1.00 94.00 103 ILE A CA 1
ATOM 823 C C . ILE A 1 103 ? 7.844 -2.868 -1.901 1.00 94.00 103 ILE A C 1
ATOM 825 O O . ILE A 1 103 ? 7.903 -4.077 -1.685 1.00 94.00 103 ILE A O 1
ATOM 829 N N . GLN A 1 104 ? 7.942 -1.975 -0.924 1.00 94.88 104 GLN A N 1
ATOM 830 C CA . GLN A 1 104 ? 7.977 -2.341 0.484 1.00 94.88 104 GLN A CA 1
ATOM 831 C C . GLN A 1 104 ? 6.980 -1.493 1.251 1.00 94.88 104 GLN A C 1
ATOM 833 O O . GLN A 1 104 ? 7.017 -0.264 1.190 1.00 94.88 104 GLN A O 1
ATOM 838 N N . VAL A 1 105 ? 6.127 -2.165 2.020 1.00 94.12 105 VAL A N 1
ATOM 839 C CA . VAL A 1 105 ? 5.137 -1.527 2.877 1.00 94.12 105 VAL A CA 1
ATOM 840 C C . VAL A 1 105 ? 5.074 -2.235 4.225 1.00 94.12 105 VAL A C 1
ATOM 842 O O . VAL A 1 105 ? 5.078 -3.463 4.298 1.00 94.12 105 VAL A O 1
ATOM 845 N N . ARG A 1 106 ? 5.004 -1.464 5.310 1.00 92.94 106 ARG A N 1
ATOM 846 C CA . ARG A 1 106 ? 4.711 -1.967 6.658 1.00 92.94 106 ARG A CA 1
ATOM 847 C C . ARG A 1 106 ? 3.354 -1.440 7.085 1.00 92.94 106 ARG A C 1
ATOM 849 O O . ARG A 1 106 ? 3.108 -0.236 7.005 1.00 92.94 106 ARG A O 1
ATOM 856 N N . MET A 1 107 ? 2.491 -2.335 7.536 1.00 90.75 107 MET A N 1
ATOM 857 C CA . MET A 1 107 ? 1.108 -2.032 7.895 1.00 90.75 107 MET A CA 1
ATOM 858 C C . MET A 1 107 ? 0.705 -2.710 9.200 1.00 90.75 107 MET A C 1
ATOM 860 O O . MET A 1 107 ? 1.321 -3.694 9.612 1.00 90.75 107 MET A O 1
ATOM 864 N N . ASP A 1 108 ? -0.339 -2.197 9.840 1.00 87.56 108 ASP A N 1
ATOM 865 C CA . ASP A 1 108 ? -0.872 -2.788 11.068 1.00 87.56 108 ASP A CA 1
ATOM 866 C C . ASP A 1 108 ? -1.494 -4.171 10.814 1.00 87.56 108 ASP A C 1
ATOM 868 O O . ASP A 1 108 ? -2.128 -4.410 9.780 1.00 87.56 108 ASP A O 1
ATOM 872 N N . CYS A 1 109 ? -1.314 -5.086 11.776 1.00 76.94 109 CYS A N 1
ATOM 873 C CA . CYS A 1 109 ? -1.903 -6.430 11.753 1.00 76.94 109 CYS A CA 1
ATOM 874 C C . CYS A 1 109 ? -3.421 -6.427 11.975 1.00 76.94 109 CYS A C 1
ATOM 876 O O . CYS A 1 109 ? -4.107 -7.311 11.464 1.00 76.94 109 CYS A O 1
ATOM 878 N N . GLU A 1 110 ? -3.936 -5.472 12.751 1.00 69.88 110 GLU A N 1
ATOM 879 C CA . GLU A 1 110 ? -5.354 -5.386 13.092 1.00 69.88 110 GLU A CA 1
ATOM 880 C C . GLU A 1 110 ? -6.056 -4.340 12.233 1.00 69.88 110 GLU A C 1
ATOM 882 O O . GLU A 1 110 ? -5.658 -3.177 12.165 1.00 69.88 110 GLU A O 1
ATOM 887 N N . SER A 1 111 ? -7.157 -4.751 11.606 1.00 63.06 111 SER A N 1
ATOM 888 C CA . SER A 1 111 ? -8.127 -3.795 11.090 1.00 63.06 111 SER A CA 1
ATOM 889 C C . SER A 1 111 ? -8.733 -3.042 12.274 1.00 63.06 111 SER A C 1
ATOM 891 O O . SER A 1 111 ? -9.114 -3.663 13.270 1.00 63.06 111 SER A O 1
ATOM 893 N N . ILE A 1 112 ? -8.890 -1.720 12.140 1.00 67.06 112 ILE A N 1
ATOM 894 C CA . ILE A 1 112 ? -9.611 -0.855 13.096 1.00 67.06 112 ILE A CA 1
ATOM 895 C C . ILE A 1 112 ? -10.941 -1.494 13.537 1.00 67.06 112 ILE A C 1
ATOM 897 O O . ILE A 1 112 ? -11.345 -1.321 14.685 1.00 67.06 112 ILE A O 1
ATOM 901 N N . LEU A 1 113 ? -11.550 -2.304 12.662 1.00 71.88 113 LEU A N 1
ATOM 902 C CA . LEU A 1 113 ? -12.747 -3.099 12.905 1.00 71.88 113 LEU A CA 1
ATOM 903 C C . LEU A 1 113 ? -12.740 -3.859 14.239 1.00 71.88 113 LEU A C 1
ATOM 905 O O . LEU A 1 113 ? -13.740 -3.818 14.949 1.00 71.88 113 LEU A O 1
ATOM 909 N N . TYR A 1 114 ? -11.644 -4.533 14.607 1.00 72.00 114 TYR A N 1
ATOM 910 C CA . TYR A 1 114 ? -11.622 -5.362 15.821 1.00 72.00 114 TYR A CA 1
ATOM 911 C C . TYR A 1 114 ? -11.684 -4.502 17.086 1.00 72.00 114 TYR A C 1
ATOM 913 O O . TYR A 1 114 ? -12.437 -4.786 18.019 1.00 72.00 114 TYR A O 1
ATOM 921 N N . ARG A 1 115 ? -10.961 -3.378 17.079 1.00 78.62 115 ARG A N 1
ATOM 922 C CA . ARG A 1 115 ? -10.992 -2.399 18.166 1.00 78.62 115 ARG A CA 1
ATOM 923 C C . ARG A 1 115 ? -12.374 -1.763 18.302 1.00 78.62 115 ARG A C 1
ATOM 925 O O . ARG A 1 115 ? -12.860 -1.601 19.418 1.00 78.62 115 ARG A O 1
ATOM 932 N N . THR A 1 116 ? -13.025 -1.432 17.186 1.00 85.62 116 THR A N 1
ATOM 933 C CA . THR A 1 116 ? -14.390 -0.888 17.206 1.00 85.62 116 THR A CA 1
ATOM 934 C C . THR A 1 116 ? -15.398 -1.920 17.707 1.00 85.62 116 THR A C 1
ATOM 936 O O . THR A 1 116 ? -16.275 -1.585 18.499 1.00 85.62 116 THR A O 1
ATOM 939 N N . LEU A 1 117 ? -15.248 -3.184 17.306 1.00 88.81 117 LEU A N 1
ATOM 940 C CA . LEU A 1 117 ? -16.130 -4.266 17.731 1.00 88.81 117 LEU A CA 1
ATOM 941 C C . LEU A 1 117 ? -16.076 -4.480 19.249 1.00 88.81 117 LEU A C 1
ATOM 943 O O . LEU A 1 117 ? -17.125 -4.569 19.882 1.00 88.81 117 LEU A O 1
ATOM 947 N N . TRP A 1 118 ? -14.881 -4.486 19.849 1.00 91.31 118 TRP A N 1
ATOM 948 C CA . TRP A 1 118 ? -14.739 -4.594 21.306 1.00 91.31 118 TRP A CA 1
ATOM 949 C C . TRP A 1 118 ? -15.302 -3.393 22.058 1.00 91.31 118 TRP A C 1
ATOM 951 O O . TRP A 1 118 ? -15.909 -3.574 23.113 1.00 91.31 118 TRP A O 1
ATOM 961 N N . LEU A 1 119 ? -15.155 -2.181 21.515 1.00 92.56 119 LEU A N 1
ATOM 962 C CA . LEU A 1 119 ? -15.781 -0.990 22.094 1.00 92.56 119 LEU A CA 1
ATOM 963 C C . LEU A 1 119 ? -17.310 -1.119 22.111 1.00 92.56 119 LEU A C 1
ATOM 965 O O . LEU A 1 119 ? -17.930 -0.861 23.142 1.00 92.56 119 LEU A O 1
ATOM 969 N N . PHE A 1 120 ? -17.915 -1.577 21.012 1.00 96.12 120 PHE A N 1
ATOM 970 C CA . PHE A 1 120 ? -19.358 -1.813 20.955 1.00 96.12 120 PHE A CA 1
ATOM 971 C C . PHE A 1 120 ? -19.807 -2.943 21.880 1.00 96.12 120 PHE A C 1
ATOM 973 O O . PHE A 1 120 ? -20.782 -2.775 22.608 1.00 96.12 120 PHE A O 1
ATOM 980 N N . ALA A 1 121 ? -19.087 -4.066 21.901 1.00 96.44 121 ALA A N 1
ATOM 981 C CA . ALA A 1 121 ? -19.386 -5.183 22.792 1.00 96.44 121 ALA A CA 1
ATOM 982 C C . ALA A 1 121 ? -19.312 -4.762 24.269 1.00 96.44 121 ALA A C 1
ATOM 984 O O . ALA A 1 121 ? -20.194 -5.106 25.057 1.00 96.44 121 ALA A O 1
ATOM 985 N N . GLY A 1 122 ? -18.303 -3.966 24.638 1.00 97.50 122 GLY A N 1
ATOM 986 C CA . GLY A 1 122 ? -18.159 -3.407 25.980 1.00 97.50 122 GLY A CA 1
ATOM 987 C C . GLY A 1 122 ? -19.308 -2.469 26.350 1.00 97.50 122 GLY A C 1
ATOM 988 O O . GLY A 1 122 ? -19.917 -2.636 27.406 1.00 97.50 122 GLY A O 1
ATOM 989 N N . ALA A 1 123 ? -19.661 -1.533 25.464 1.00 97.50 123 ALA A N 1
ATOM 990 C CA . ALA A 1 123 ? -20.776 -0.612 25.684 1.00 97.50 123 ALA A CA 1
ATOM 991 C C . ALA A 1 123 ? -22.124 -1.346 25.807 1.00 97.50 123 ALA A C 1
ATOM 993 O O . ALA A 1 123 ? -22.904 -1.061 26.716 1.00 97.50 123 ALA A O 1
ATOM 994 N N . PHE A 1 124 ? -22.375 -2.330 24.939 1.00 98.06 124 PHE A N 1
ATOM 995 C CA . PHE A 1 124 ? -23.571 -3.170 24.991 1.00 98.06 124 PHE A CA 1
ATOM 996 C C . PHE A 1 124 ? -23.650 -3.951 26.305 1.00 98.06 124 PHE A C 1
ATOM 998 O O . PHE A 1 124 ? -24.680 -3.938 26.978 1.00 98.06 124 PHE A O 1
ATOM 1005 N N . THR A 1 125 ? -22.543 -4.572 26.717 1.00 98.25 125 THR A N 1
ATOM 1006 C CA . THR A 1 125 ? -22.469 -5.319 27.979 1.00 98.25 125 THR A CA 1
ATOM 1007 C C . THR A 1 125 ? -22.742 -4.409 29.175 1.00 98.25 125 THR A C 1
ATOM 1009 O O . THR A 1 125 ? -23.529 -4.764 30.050 1.00 98.25 125 THR A O 1
ATOM 1012 N N . ALA A 1 126 ? -22.156 -3.209 29.198 1.00 98.12 126 ALA A N 1
ATOM 1013 C CA . ALA A 1 126 ? -22.411 -2.226 30.247 1.00 98.12 126 ALA A CA 1
ATOM 1014 C C . ALA A 1 126 ? -23.895 -1.828 30.311 1.00 98.12 126 ALA A C 1
ATOM 1016 O O . ALA A 1 126 ? -24.475 -1.804 31.395 1.00 98.12 126 ALA A O 1
ATOM 1017 N N . ALA A 1 127 ? -24.535 -1.583 29.163 1.00 98.12 127 ALA A N 1
ATOM 1018 C CA . ALA A 1 127 ? -25.959 -1.259 29.105 1.00 98.12 127 ALA A CA 1
ATOM 1019 C C . ALA A 1 127 ? -26.844 -2.402 29.638 1.00 98.12 127 ALA A C 1
ATOM 1021 O O . ALA A 1 127 ? -27.744 -2.157 30.444 1.00 98.12 127 ALA A O 1
ATOM 1022 N N . VAL A 1 128 ? -26.559 -3.651 29.250 1.00 98.38 128 VAL A N 1
ATOM 1023 C CA . VAL A 1 128 ? -27.272 -4.842 29.746 1.00 98.38 128 VAL A CA 1
ATOM 1024 C C . VAL A 1 128 ? -27.113 -4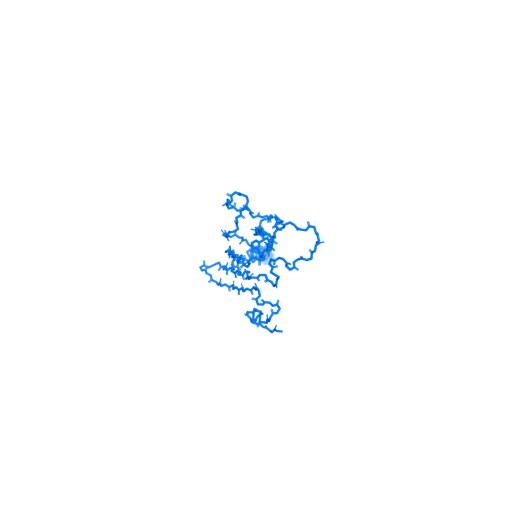.993 31.260 1.00 98.38 128 VAL A C 1
ATOM 1026 O O . VAL A 1 128 ? -28.097 -5.250 31.952 1.00 98.38 128 VAL A O 1
ATOM 1029 N N . LEU A 1 129 ? -25.907 -4.785 31.797 1.00 98.38 129 LEU A N 1
ATOM 1030 C CA . LEU A 1 129 ? -25.658 -4.847 33.240 1.00 98.38 129 LEU A CA 1
ATOM 1031 C C . LEU A 1 129 ? -26.428 -3.767 34.004 1.00 98.38 129 LEU A C 1
ATOM 1033 O O . LEU A 1 129 ? -27.019 -4.065 35.040 1.00 98.38 129 LEU A O 1
ATOM 1037 N N . VAL A 1 130 ? -26.465 -2.535 33.492 1.00 98.25 130 VAL A N 1
ATOM 1038 C CA . VAL A 1 130 ? -27.227 -1.437 34.106 1.00 98.25 130 VAL A CA 1
ATOM 1039 C C . VAL A 1 130 ? -28.724 -1.751 34.112 1.00 98.25 130 VAL A C 1
ATOM 1041 O O . VAL A 1 130 ? -29.366 -1.628 35.154 1.00 98.25 130 VAL A O 1
ATOM 1044 N N . LEU A 1 131 ? -29.279 -2.213 32.989 1.00 97.69 131 LEU A N 1
ATOM 1045 C CA . LEU A 1 131 ? -30.687 -2.615 32.898 1.00 97.69 131 LEU A CA 1
ATOM 1046 C C . LEU A 1 131 ? -31.012 -3.781 33.838 1.00 97.69 131 LEU A C 1
ATOM 1048 O O . LEU A 1 131 ? -32.028 -3.747 34.537 1.00 97.69 131 LEU A O 1
ATOM 1052 N N . GLY A 1 132 ? -30.141 -4.789 33.902 1.00 97.88 132 GLY A N 1
ATOM 1053 C CA . GLY A 1 132 ? -30.292 -5.920 34.814 1.00 97.88 132 GLY A CA 1
ATOM 1054 C C . GLY A 1 132 ? -30.257 -5.484 36.278 1.00 97.88 132 GLY A C 1
ATOM 1055 O O . GLY A 1 132 ? -31.112 -5.892 37.063 1.00 97.88 132 GLY A O 1
ATOM 1056 N N . LEU A 1 133 ? -29.328 -4.593 36.637 1.00 97.62 133 LEU A N 1
ATOM 1057 C CA . LEU A 1 133 ? -29.199 -4.051 37.989 1.00 97.62 133 LEU A CA 1
ATOM 1058 C C . LEU A 1 133 ? -30.436 -3.243 38.392 1.00 97.62 133 LEU A C 1
ATOM 1060 O O . LEU A 1 133 ? -30.967 -3.445 39.481 1.00 97.62 133 LEU A O 1
ATOM 1064 N N . LEU A 1 134 ? -30.914 -2.352 37.519 1.00 97.19 134 LEU A N 1
ATOM 1065 C CA . LEU A 1 134 ? -32.121 -1.562 37.767 1.00 97.19 134 LEU A CA 1
ATOM 1066 C C . LEU A 1 134 ? -33.348 -2.463 37.932 1.00 97.19 134 LEU A C 1
ATOM 1068 O O . LEU A 1 134 ? -34.102 -2.293 38.886 1.00 97.19 134 LEU A O 1
ATOM 1072 N N . THR A 1 135 ? -33.510 -3.459 37.059 1.00 95.75 135 THR A N 1
ATOM 1073 C CA . THR A 1 135 ? -34.604 -4.439 37.147 1.00 95.75 135 THR A CA 1
ATOM 1074 C C . T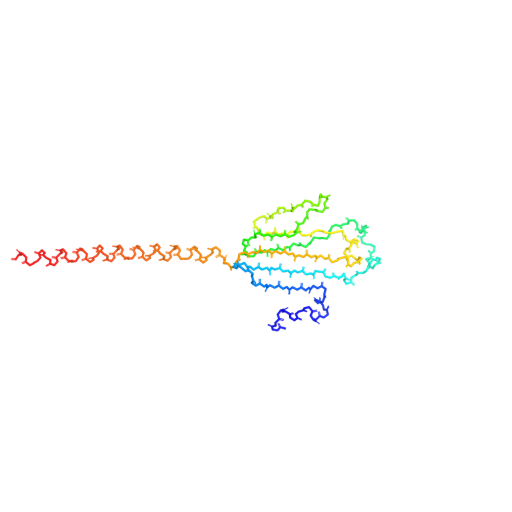HR A 1 135 ? -34.558 -5.198 38.472 1.00 95.75 135 THR A C 1
ATOM 1076 O O . THR A 1 135 ? -35.555 -5.269 39.189 1.00 95.75 135 THR A O 1
ATOM 1079 N N . TRP A 1 136 ? -33.381 -5.703 38.846 1.00 95.94 136 TRP A N 1
ATOM 1080 C CA . TRP A 1 136 ? -33.177 -6.415 40.104 1.00 95.94 136 TRP A CA 1
ATOM 1081 C C . TRP A 1 136 ? -33.460 -5.534 41.327 1.00 95.94 136 TRP A C 1
ATOM 1083 O O . TRP A 1 136 ? -34.124 -5.976 42.266 1.00 95.94 136 TRP A O 1
ATOM 1093 N N . LEU A 1 137 ? -33.006 -4.277 41.318 1.00 95.62 137 LEU A N 1
ATOM 1094 C CA . LEU A 1 137 ? -33.269 -3.319 42.393 1.00 95.62 137 LEU A CA 1
ATOM 1095 C C . LEU A 1 137 ? -34.763 -3.021 42.539 1.00 95.62 137 LEU A C 1
ATOM 1097 O O . LEU A 1 137 ? -35.258 -2.968 43.666 1.00 95.62 137 LEU A O 1
ATOM 1101 N N . THR A 1 138 ? -35.478 -2.851 41.426 1.00 94.62 138 THR A N 1
ATOM 1102 C CA . THR A 1 138 ? -36.926 -2.609 41.420 1.00 94.62 138 THR A CA 1
ATOM 1103 C C . THR A 1 138 ? -37.687 -3.804 41.987 1.00 94.62 138 THR A C 1
ATOM 1105 O O . THR A 1 138 ? -38.467 -3.633 42.923 1.00 94.62 138 THR A O 1
ATOM 1108 N N . VAL A 1 139 ? -37.401 -5.023 41.514 1.00 93.56 139 VAL A N 1
ATOM 1109 C CA . VAL A 1 139 ? -38.032 -6.255 42.024 1.00 93.56 139 VAL A CA 1
ATOM 1110 C C . VAL A 1 139 ? -37.735 -6.451 43.512 1.00 93.56 139 VAL A C 1
ATOM 1112 O O . VAL A 1 139 ? -38.639 -6.710 44.303 1.00 93.56 139 VAL A O 1
ATOM 1115 N N . ARG A 1 140 ? -36.478 -6.262 43.932 1.00 90.94 140 ARG A N 1
ATOM 1116 C CA . ARG A 1 140 ? -36.075 -6.411 45.337 1.00 90.94 140 ARG A CA 1
ATOM 1117 C C . ARG A 1 140 ? -36.741 -5.384 46.255 1.00 90.94 140 ARG A C 1
ATOM 1119 O O . ARG A 1 140 ? -37.009 -5.697 47.413 1.00 90.94 140 ARG A O 1
ATOM 1126 N N . ARG A 1 141 ? -36.972 -4.156 45.779 1.00 84.69 141 ARG A N 1
ATOM 1127 C CA . ARG A 1 141 ? -37.701 -3.126 46.537 1.00 84.69 141 ARG A CA 1
ATOM 1128 C C . ARG A 1 141 ? -39.196 -3.428 46.619 1.00 84.69 141 ARG A C 1
ATOM 1130 O O . ARG A 1 141 ? -39.746 -3.278 47.703 1.00 84.69 141 ARG A O 1
ATOM 1137 N N . GLY A 1 142 ? -39.813 -3.910 45.539 1.00 79.25 142 GLY A N 1
ATOM 1138 C CA . GLY A 1 142 ? -41.215 -4.346 45.538 1.00 79.25 142 GLY A CA 1
ATOM 1139 C C . GLY A 1 142 ? -41.476 -5.493 46.519 1.00 79.25 142 GLY A C 1
ATOM 1140 O O . GLY A 1 142 ? -42.342 -5.379 47.378 1.00 79.25 142 GLY A O 1
ATOM 1141 N N . ALA A 1 143 ? -40.636 -6.533 46.495 1.00 73.38 143 ALA A N 1
ATOM 1142 C CA . ALA A 1 143 ? -40.765 -7.685 47.396 1.00 73.38 143 ALA A CA 1
ATOM 1143 C C . ALA A 1 143 ? -40.609 -7.334 48.891 1.00 73.38 143 ALA A C 1
ATOM 1145 O O . ALA A 1 143 ? -41.145 -8.020 49.755 1.00 73.38 143 ALA A O 1
ATOM 1146 N N . ARG A 1 144 ? -39.867 -6.266 49.222 1.00 70.62 144 ARG A N 1
ATOM 1147 C CA . ARG A 1 144 ? -39.737 -5.775 50.606 1.00 70.62 144 ARG A CA 1
ATOM 1148 C C . ARG A 1 144 ? -40.948 -4.971 51.076 1.00 70.62 144 ARG A C 1
ATOM 1150 O O . ARG A 1 144 ? -41.168 -4.903 52.279 1.00 70.62 144 ARG A O 1
ATOM 1157 N N . ALA A 1 145 ? -41.690 -4.356 50.158 1.00 67.44 145 ALA A N 1
ATOM 1158 C C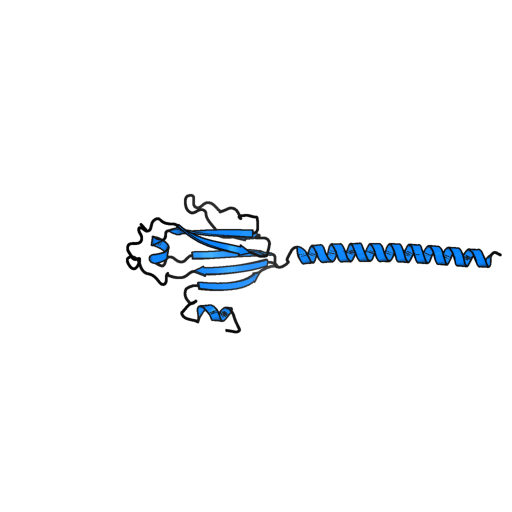A . ALA A 1 145 ? -42.874 -3.569 50.487 1.00 67.44 145 ALA A CA 1
ATOM 1159 C C . ALA A 1 145 ? -44.084 -4.463 50.813 1.00 67.44 145 ALA A C 1
ATOM 1161 O O . ALA A 1 145 ? -44.814 -4.158 51.747 1.00 67.44 145 ALA A O 1
ATOM 1162 N N . GLU A 1 146 ? -44.246 -5.597 50.123 1.00 61.09 146 GLU A N 1
ATOM 1163 C CA . GLU A 1 146 ? -45.318 -6.574 50.399 1.00 61.09 146 GLU A CA 1
ATOM 1164 C C . GLU A 1 146 ? -45.184 -7.278 51.758 1.00 61.09 146 GLU A C 1
ATOM 1166 O O . GLU A 1 146 ? -46.178 -7.707 52.326 1.00 61.09 146 GLU A O 1
ATOM 1171 N N . GLN A 1 147 ? -43.974 -7.388 52.316 1.00 57.09 147 GLN A N 1
ATOM 1172 C CA . GLN A 1 147 ? -43.756 -8.013 53.631 1.00 57.09 147 GLN A CA 1
ATOM 1173 C C . GLN A 1 147 ? -44.092 -7.095 54.820 1.00 57.09 147 GLN A C 1
ATOM 1175 O O . GLN A 1 147 ? -44.017 -7.541 55.964 1.00 57.09 147 GLN A O 1
ATOM 1180 N N . GLN A 1 148 ? -44.396 -5.816 54.574 1.00 52.03 148 GLN A N 1
ATOM 1181 C CA . GLN A 1 148 ? -44.733 -4.831 55.613 1.00 52.03 148 GLN A CA 1
ATOM 1182 C C . GLN A 1 148 ? -46.235 -4.502 55.701 1.00 52.03 148 GLN A C 1
ATOM 1184 O O . GLN A 1 148 ? -46.617 -3.717 56.569 1.00 52.03 148 GLN A O 1
ATOM 1189 N N . THR A 1 149 ? -47.066 -5.093 54.839 1.00 48.97 149 THR A N 1
ATOM 1190 C CA . THR A 1 149 ? -48.540 -5.097 54.923 1.00 48.97 149 THR A CA 1
ATOM 1191 C C . THR A 1 149 ? -49.048 -6.402 55.502 1.00 48.97 149 THR A C 1
ATOM 1193 O O . THR A 1 149 ? -49.976 -6.340 56.335 1.00 48.97 149 THR A O 1
#

Secondary structure (DSSP, 8-state):
---GGGGGGSGGGTTEEEEEEEETTEEEEEEEE---SS-TT-S-SSS--S-PEEEEEEE-SS-EEEE--B-TTT-PBPPPBTTTEEEEEEEHHHHHTTPPEEEEEEEESS-HHHHHHHHHHHHHHHHHHHHHHHHHHHHHHHHHHHTT-

Radius of gyration: 28.14 Å; chains: 1; bounding box: 64×38×89 Å

pLDDT: mean 86.06, std 9.74, range [48.97, 98.38]

Foldseek 3Di:
DPDVQCQCVDPVNVQKHWDWDDDPQKIKIKMKRWADPAAPPNDDPPVDDQQDKDKDKDFAQFAWPDWCAADPPPRHDDDAPPRGMGIHIDTSNCRNVTPMDIIITIGGPDDVVVVVVVVVVVVVVVVVVVVVVVVVVVVVVVVVVVVVD